Protein AF-A0A536ZM19-F1 (afdb_monomer_lite)

Structure (mmCIF, N/CA/C/O backbone):
data_AF-A0A536ZM19-F1
#
_entry.id   AF-A0A536ZM19-F1
#
loop_
_atom_site.group_PDB
_atom_site.id
_atom_site.type_symbol
_atom_site.label_atom_id
_atom_site.label_alt_id
_atom_site.label_comp_id
_atom_site.label_asym_id
_atom_site.label_entity_id
_atom_site.label_seq_id
_atom_site.pdbx_PDB_ins_code
_atom_site.Cartn_x
_atom_site.Cartn_y
_atom_site.Cartn_z
_atom_site.occupancy
_atom_site.B_iso_or_equiv
_atom_site.auth_seq_id
_atom_site.auth_comp_id
_atom_site.auth_asym_id
_atom_site.auth_atom_id
_atom_site.pdbx_PDB_model_num
ATOM 1 N N . MET A 1 1 ? -33.826 18.538 34.240 1.00 44.19 1 MET A N 1
ATOM 2 C CA . MET A 1 1 ? -32.532 17.890 34.524 1.00 44.19 1 MET A CA 1
ATOM 3 C C . MET A 1 1 ? -32.268 16.977 33.347 1.00 44.19 1 MET A C 1
ATOM 5 O O . MET A 1 1 ? -33.013 16.026 33.175 1.00 44.19 1 MET A O 1
ATOM 9 N N . PHE A 1 2 ? -31.360 17.361 32.453 1.00 45.72 2 PHE A N 1
ATOM 10 C CA . PHE A 1 2 ? -30.948 16.491 31.355 1.00 45.72 2 PHE A CA 1
ATOM 11 C C . PHE A 1 2 ? -29.843 15.595 31.906 1.00 45.72 2 PHE A C 1
ATOM 13 O O . PHE A 1 2 ? -28.793 16.099 32.301 1.00 45.72 2 PHE A O 1
ATOM 20 N N . GLU A 1 3 ? -30.115 14.297 32.007 1.00 48.00 3 GLU A N 1
ATOM 21 C CA . GLU A 1 3 ? -29.067 13.304 32.213 1.00 48.00 3 GLU A CA 1
ATOM 22 C C . GLU A 1 3 ? -28.211 13.280 30.953 1.00 48.00 3 GLU A C 1
ATOM 24 O O . GLU A 1 3 ? -28.661 12.886 29.876 1.00 48.00 3 GLU A O 1
ATOM 29 N N . ILE A 1 4 ? -26.972 13.747 31.087 1.00 55.56 4 ILE A N 1
ATOM 30 C CA . ILE A 1 4 ? -25.928 13.417 30.131 1.00 55.56 4 ILE A CA 1
ATOM 31 C C . ILE A 1 4 ? -25.656 11.935 30.361 1.00 55.56 4 ILE A C 1
ATOM 33 O O . ILE A 1 4 ? -24.962 11.556 31.302 1.00 55.56 4 ILE A O 1
ATOM 37 N N . VAL A 1 5 ? -26.277 11.093 29.538 1.00 52.38 5 VAL A N 1
ATOM 38 C CA . VAL A 1 5 ? -25.824 9.720 29.373 1.00 52.38 5 VAL A CA 1
ATOM 39 C C . VAL A 1 5 ? -24.435 9.847 28.772 1.00 52.38 5 VAL A C 1
ATOM 41 O O . VAL A 1 5 ? -24.292 10.286 27.631 1.00 52.38 5 VAL A O 1
ATOM 44 N N . ASP A 1 6 ? -23.419 9.529 29.567 1.00 50.94 6 ASP A N 1
ATOM 45 C CA . ASP A 1 6 ? -22.049 9.341 29.106 1.00 50.94 6 ASP A CA 1
ATOM 46 C C . ASP A 1 6 ? -22.039 8.086 28.220 1.00 50.94 6 ASP A C 1
ATOM 48 O O . ASP A 1 6 ? -21.628 6.995 28.615 1.00 50.94 6 ASP A O 1
ATOM 52 N N . SER A 1 7 ? -22.628 8.197 27.025 1.00 53.19 7 SER A N 1
ATOM 53 C CA . SER A 1 7 ? -22.364 7.244 25.967 1.00 53.19 7 SER A CA 1
ATOM 54 C C . SER A 1 7 ? -20.893 7.442 25.666 1.00 53.19 7 SER A C 1
ATOM 56 O O . SER A 1 7 ? -20.527 8.502 25.158 1.00 53.19 7 SER A O 1
ATOM 58 N N . GLN A 1 8 ? -20.055 6.466 26.008 1.00 54.97 8 GLN A N 1
ATOM 59 C CA . GLN A 1 8 ? -18.694 6.411 25.502 1.00 54.97 8 GLN A CA 1
ATOM 60 C C . GLN A 1 8 ? -18.773 6.594 23.985 1.00 54.97 8 GLN A C 1
ATOM 62 O O . GLN A 1 8 ? -19.142 5.673 23.258 1.00 54.97 8 GLN A O 1
ATOM 67 N N . VAL A 1 9 ? -18.501 7.807 23.506 1.00 53.38 9 VAL A N 1
ATOM 68 C CA . VAL A 1 9 ? -18.377 8.075 22.082 1.00 53.38 9 VAL A CA 1
ATOM 69 C C . VAL A 1 9 ? -17.049 7.445 21.710 1.00 53.38 9 VAL A C 1
ATOM 71 O O . VAL A 1 9 ? -15.997 8.074 21.796 1.00 53.38 9 VAL A O 1
ATOM 74 N N . THR A 1 10 ? -17.071 6.157 21.377 1.00 68.12 10 THR A N 1
ATOM 75 C CA . THR A 1 10 ? -15.953 5.533 20.682 1.00 68.12 10 THR A CA 1
ATOM 76 C C . THR A 1 10 ? -15.807 6.311 19.383 1.00 68.12 10 THR A C 1
ATOM 78 O O . THR A 1 10 ? -16.711 6.288 18.546 1.00 68.12 10 THR A O 1
ATOM 81 N N . GLY A 1 11 ? -14.731 7.092 19.269 1.00 79.81 11 GLY A N 1
ATOM 82 C CA . GLY A 1 11 ? -14.440 7.879 18.074 1.00 79.81 11 GLY A CA 1
ATOM 83 C C . GLY A 1 11 ? -14.405 7.009 16.810 1.00 79.81 11 GLY A C 1
ATOM 84 O O . GLY A 1 11 ? -14.411 5.778 16.900 1.00 79.81 11 GLY A O 1
ATOM 85 N N . PRO A 1 12 ? -14.373 7.627 15.618 1.00 91.38 12 PRO A N 1
ATOM 86 C CA . PRO A 1 12 ? -14.356 6.879 14.368 1.00 91.38 12 PRO A CA 1
ATOM 87 C C . PRO A 1 12 ? -13.190 5.882 14.348 1.00 91.38 12 PRO A C 1
ATOM 89 O O . PRO A 1 12 ? -12.050 6.230 14.644 1.00 91.38 12 PRO A O 1
ATOM 92 N N . VAL A 1 13 ? -13.486 4.636 13.981 1.00 96.19 13 VAL A N 1
ATOM 93 C CA . VAL A 1 13 ? -12.478 3.588 13.774 1.00 96.19 13 VAL A CA 1
ATOM 94 C C . VAL A 1 13 ? -11.725 3.891 12.483 1.00 96.19 13 VAL A C 1
ATOM 96 O O . VAL A 1 13 ? -12.296 3.798 11.394 1.00 96.19 13 VAL A O 1
ATOM 99 N N . ILE A 1 14 ? -10.451 4.254 12.609 1.00 97.25 14 ILE A N 1
ATOM 100 C CA . ILE A 1 14 ? -9.563 4.557 11.486 1.00 97.25 14 ILE A CA 1
ATOM 101 C C . ILE A 1 14 ? -8.540 3.431 11.359 1.00 97.25 14 ILE A C 1
ATOM 103 O O . ILE A 1 14 ? -7.873 3.085 12.335 1.00 97.25 14 ILE A O 1
ATOM 107 N N . LYS A 1 15 ? -8.381 2.886 10.153 1.00 98.25 15 LYS A N 1
ATOM 108 C CA . LYS A 1 15 ? -7.358 1.875 9.858 1.00 98.25 15 LYS A CA 1
ATOM 109 C C . LYS A 1 15 ? -6.348 2.410 8.849 1.00 98.25 15 LYS A C 1
ATOM 111 O O . LYS A 1 15 ? -6.724 3.034 7.861 1.00 98.25 15 LYS A O 1
ATOM 116 N N . VAL A 1 16 ? -5.065 2.164 9.084 1.00 98.44 16 VAL A N 1
ATOM 117 C CA . VAL A 1 16 ? -3.959 2.577 8.214 1.00 98.44 16 VAL A CA 1
ATOM 118 C C . VAL A 1 16 ? -3.283 1.331 7.659 1.00 98.44 16 VAL A C 1
ATOM 120 O O . VAL A 1 16 ? -2.720 0.535 8.406 1.00 98.44 16 VAL A O 1
ATOM 123 N N . ILE A 1 17 ? -3.328 1.174 6.341 1.00 98.62 17 ILE A N 1
ATOM 124 C CA . ILE A 1 17 ? -2.880 -0.014 5.622 1.00 98.62 17 ILE A CA 1
ATOM 125 C C . ILE A 1 17 ? -1.615 0.318 4.834 1.00 98.62 17 ILE A C 1
ATOM 127 O O . ILE A 1 17 ? -1.659 1.030 3.831 1.00 98.62 17 ILE A O 1
ATOM 131 N N . GLY A 1 18 ? -0.481 -0.218 5.275 1.00 98.56 18 GLY A N 1
ATOM 132 C CA . GLY A 1 18 ? 0.800 -0.120 4.584 1.00 98.56 18 GLY A CA 1
ATOM 133 C C . GLY A 1 18 ? 0.982 -1.254 3.589 1.00 98.56 18 GLY A C 1
ATOM 134 O O . GLY A 1 18 ? 1.147 -2.403 3.991 1.00 98.56 18 GLY A O 1
ATOM 135 N N . VAL A 1 19 ? 0.990 -0.941 2.294 1.00 98.62 19 VAL A N 1
ATOM 136 C CA . VAL A 1 19 ? 1.045 -1.938 1.217 1.00 98.62 19 VAL A CA 1
ATOM 137 C C . VAL A 1 19 ? 2.437 -2.002 0.586 1.00 98.62 19 VAL A C 1
ATOM 139 O O . VAL A 1 19 ? 2.992 -1.006 0.109 1.00 98.62 19 VAL A O 1
ATOM 142 N N . GLY A 1 20 ? 3.001 -3.208 0.542 1.00 97.69 20 GLY A N 1
ATOM 143 C CA . GLY A 1 20 ? 4.352 -3.469 0.054 1.00 97.69 20 GLY A CA 1
ATOM 144 C C . GLY A 1 20 ? 5.442 -2.909 0.973 1.00 97.69 20 GLY A C 1
ATOM 145 O O . GLY A 1 20 ? 5.188 -2.493 2.100 1.00 97.69 20 GLY A O 1
ATOM 146 N N . GLY A 1 21 ? 6.685 -2.887 0.483 1.00 96.06 21 GLY A N 1
ATOM 147 C CA . GLY A 1 21 ? 7.839 -2.468 1.290 1.00 96.06 21 GLY A CA 1
ATOM 148 C C . GLY A 1 21 ? 7.770 -1.010 1.756 1.00 96.06 21 GLY A C 1
ATOM 149 O O . GLY A 1 21 ? 7.890 -0.739 2.945 1.00 96.06 21 GLY A O 1
ATOM 150 N N . ALA A 1 22 ? 7.531 -0.067 0.839 1.00 96.00 22 ALA A N 1
ATOM 151 C CA . ALA A 1 22 ? 7.474 1.357 1.178 1.00 96.00 22 ALA A CA 1
ATOM 152 C C . ALA A 1 22 ? 6.289 1.697 2.099 1.00 96.00 22 ALA A C 1
ATOM 154 O O . ALA A 1 22 ? 6.472 2.405 3.085 1.00 96.00 22 ALA A O 1
ATOM 155 N N . GLY A 1 23 ? 5.101 1.140 1.828 1.00 97.50 23 GLY A N 1
ATOM 156 C CA . GLY A 1 23 ? 3.934 1.326 2.691 1.00 97.50 23 GLY A CA 1
ATOM 157 C C . GLY A 1 23 ? 4.140 0.719 4.081 1.00 97.50 23 GLY A C 1
ATOM 158 O O . GLY A 1 23 ? 3.845 1.357 5.087 1.00 97.50 23 GLY A O 1
ATOM 159 N N . GLY A 1 24 ? 4.727 -0.479 4.155 1.00 97.31 24 GLY A N 1
ATOM 160 C CA . GLY A 1 24 ? 5.097 -1.107 5.423 1.00 97.31 24 GLY A CA 1
ATOM 161 C C . GLY A 1 24 ? 6.117 -0.288 6.222 1.00 97.31 24 GLY A C 1
ATOM 162 O O . GLY A 1 24 ? 5.971 -0.147 7.436 1.00 97.31 24 GLY A O 1
ATOM 163 N N . ASN A 1 25 ? 7.110 0.306 5.556 1.00 97.00 25 ASN A N 1
ATOM 164 C CA . ASN A 1 25 ? 8.073 1.202 6.203 1.00 97.00 25 ASN A CA 1
ATOM 165 C C . ASN A 1 25 ? 7.399 2.468 6.749 1.00 97.00 25 ASN A C 1
ATOM 167 O O . ASN A 1 25 ? 7.696 2.871 7.871 1.00 97.00 25 ASN A O 1
ATOM 171 N N . ALA A 1 26 ? 6.468 3.064 5.998 1.00 96.88 26 ALA A N 1
ATOM 172 C CA . ALA A 1 26 ? 5.693 4.211 6.469 1.00 96.88 26 ALA A CA 1
ATOM 173 C C . ALA A 1 26 ? 4.867 3.856 7.717 1.00 96.88 26 ALA A C 1
ATOM 175 O O . ALA A 1 26 ? 4.859 4.609 8.688 1.00 96.88 26 ALA A O 1
ATOM 176 N N . VAL A 1 27 ? 4.235 2.677 7.733 1.00 97.94 27 VAL A N 1
ATOM 177 C CA . VAL A 1 27 ? 3.518 2.164 8.912 1.00 97.94 27 VAL A CA 1
ATOM 178 C C . VAL A 1 27 ? 4.444 1.981 10.111 1.00 97.94 27 VAL A C 1
ATOM 180 O O . VAL A 1 27 ? 4.128 2.470 11.192 1.00 97.94 27 VAL A O 1
ATOM 183 N N . ASN A 1 28 ? 5.607 1.350 9.930 1.00 97.81 28 ASN A N 1
ATOM 184 C CA . ASN A 1 28 ? 6.596 1.221 11.003 1.00 97.81 28 ASN A CA 1
ATOM 185 C C . ASN A 1 28 ? 6.984 2.584 11.576 1.00 97.81 28 ASN A C 1
ATOM 187 O O . ASN A 1 28 ? 7.023 2.744 12.794 1.00 97.81 28 ASN A O 1
ATOM 191 N N . HIS A 1 29 ? 7.224 3.561 10.703 1.00 96.94 29 HIS A N 1
ATOM 192 C CA . HIS A 1 29 ? 7.570 4.910 11.117 1.00 96.94 29 HIS A CA 1
ATOM 193 C C . HIS A 1 29 ? 6.444 5.563 11.930 1.00 96.94 29 HIS A C 1
ATOM 195 O O . HIS A 1 29 ? 6.704 6.092 13.003 1.00 96.94 29 HIS A O 1
ATOM 201 N N . MET A 1 30 ? 5.185 5.473 11.487 1.00 97.00 30 MET A N 1
ATOM 202 C CA . MET A 1 30 ? 4.040 6.015 12.238 1.00 97.00 30 MET A CA 1
ATOM 203 C C . MET A 1 30 ? 3.886 5.373 13.625 1.00 97.00 30 MET A C 1
ATOM 205 O O . MET A 1 30 ? 3.592 6.069 14.597 1.00 97.00 30 MET A O 1
ATOM 209 N N . ILE A 1 31 ? 4.139 4.066 13.735 1.00 96.31 31 ILE A N 1
ATOM 210 C CA . ILE A 1 31 ? 4.127 3.346 15.015 1.00 96.31 31 ILE A CA 1
ATOM 211 C C . ILE A 1 31 ? 5.258 3.836 15.925 1.00 96.31 31 ILE A C 1
ATOM 213 O O . ILE A 1 31 ? 5.036 4.101 17.103 1.00 96.31 31 ILE A O 1
ATOM 217 N N . GLU A 1 32 ? 6.468 3.990 15.388 1.00 96.31 32 GLU A N 1
ATOM 218 C CA . GLU A 1 32 ? 7.626 4.505 16.129 1.00 96.31 32 GLU A CA 1
ATOM 219 C C . GLU A 1 32 ? 7.437 5.958 16.581 1.00 96.31 32 GLU A C 1
ATOM 221 O O . GLU A 1 32 ? 7.889 6.327 17.661 1.00 96.31 32 GLU A O 1
ATOM 226 N N . GLN A 1 33 ? 6.730 6.767 15.789 1.00 96.12 33 GLN A N 1
ATOM 227 C CA . GLN A 1 33 ? 6.327 8.128 16.150 1.00 96.12 33 GLN A CA 1
ATOM 228 C C . GLN A 1 33 ? 5.111 8.166 17.092 1.00 96.12 33 GLN A C 1
ATOM 230 O O . GLN A 1 33 ? 4.635 9.241 17.444 1.00 96.12 33 GLN A O 1
ATOM 235 N N . THR A 1 34 ? 4.638 7.010 17.567 1.00 92.50 34 THR A N 1
ATOM 236 C CA . THR A 1 34 ? 3.570 6.889 18.571 1.00 92.50 34 THR A CA 1
ATOM 237 C C . THR A 1 34 ? 2.235 7.501 18.126 1.00 92.50 34 THR A C 1
ATOM 239 O O . THR A 1 34 ? 1.496 8.052 18.940 1.00 92.50 34 THR A O 1
ATOM 242 N N . VAL A 1 35 ? 1.899 7.410 16.834 1.00 91.38 35 VAL A N 1
ATOM 243 C CA . VAL A 1 35 ? 0.588 7.845 16.324 1.00 91.38 35 VAL A CA 1
ATOM 244 C C . VAL A 1 35 ? -0.521 7.012 16.984 1.00 91.38 35 VAL A C 1
ATOM 246 O O . VAL A 1 35 ? -0.487 5.782 16.957 1.00 91.38 35 VAL A O 1
ATOM 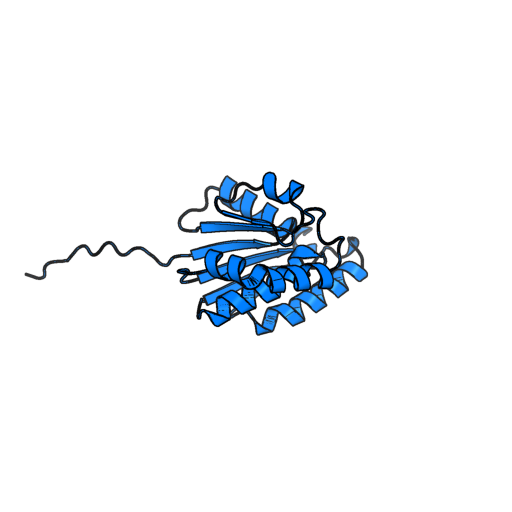249 N N . GLN A 1 36 ? -1.503 7.685 17.590 1.00 90.88 36 GLN A N 1
ATOM 250 C CA . GLN A 1 36 ? -2.601 7.066 18.343 1.00 90.88 36 GLN A CA 1
ATOM 251 C C . GLN A 1 36 ? -3.938 7.165 17.600 1.00 90.88 36 GLN A C 1
ATOM 253 O O . GLN A 1 36 ? -4.103 7.975 16.691 1.00 90.88 36 GLN A O 1
ATOM 258 N N . GLY A 1 37 ? -4.913 6.356 18.026 1.00 91.25 37 GLY A N 1
ATOM 259 C CA . GLY A 1 37 ? -6.286 6.409 17.507 1.00 91.25 37 GLY A CA 1
ATOM 260 C C . GLY A 1 37 ? -6.478 5.749 16.140 1.00 91.25 37 GLY A C 1
ATOM 261 O O . GLY A 1 37 ? -7.526 5.931 15.527 1.00 91.25 37 GLY A O 1
ATOM 262 N N . VAL A 1 38 ? -5.488 4.985 15.670 1.00 95.44 38 VAL A N 1
ATOM 263 C CA . VAL A 1 38 ? -5.554 4.242 14.409 1.00 95.44 38 VAL A CA 1
ATOM 264 C C . VAL A 1 38 ? -5.119 2.792 14.603 1.00 95.44 38 VAL A C 1
ATOM 266 O O . VAL A 1 38 ? -4.240 2.496 15.414 1.00 95.44 38 VAL A O 1
ATOM 269 N N . GLU A 1 39 ? -5.716 1.884 13.840 1.00 97.12 39 GLU A N 1
ATOM 270 C CA . GLU A 1 39 ? -5.271 0.495 13.732 1.00 97.12 39 GLU A CA 1
ATOM 271 C C . GLU A 1 39 ? -4.307 0.362 12.550 1.00 97.12 39 GLU A C 1
ATOM 273 O O . GLU A 1 39 ? -4.651 0.701 11.418 1.00 97.12 39 GLU A O 1
ATOM 278 N N . PHE A 1 40 ? -3.098 -0.137 12.797 1.00 98.19 40 PHE A N 1
ATOM 279 C CA . PHE A 1 40 ? -2.109 -0.349 11.743 1.00 98.19 40 PHE A CA 1
ATOM 280 C C . PHE A 1 40 ? -2.184 -1.766 11.180 1.00 98.19 40 PHE A C 1
ATOM 282 O O . PHE A 1 40 ? -2.116 -2.746 11.925 1.00 98.19 40 PHE A O 1
ATOM 289 N N . ILE A 1 41 ? -2.238 -1.852 9.852 1.00 98.50 41 ILE A N 1
ATOM 290 C CA . ILE A 1 41 ? -2.235 -3.091 9.080 1.00 98.50 41 ILE A CA 1
ATOM 291 C C . ILE A 1 41 ? -1.068 -3.032 8.094 1.00 98.50 41 ILE A C 1
ATOM 293 O O . ILE A 1 41 ? -0.926 -2.063 7.350 1.00 98.50 41 ILE A O 1
ATOM 297 N N . ALA A 1 42 ? -0.236 -4.068 8.050 1.00 98.50 42 ALA A N 1
ATOM 298 C CA . ALA A 1 42 ? 0.789 -4.213 7.021 1.00 98.50 42 ALA A CA 1
ATOM 299 C C . ALA A 1 42 ? 0.411 -5.320 6.043 1.00 98.50 42 ALA A C 1
ATOM 301 O O . ALA A 1 42 ? 0.034 -6.416 6.448 1.00 98.50 42 ALA A O 1
ATOM 302 N N . VAL A 1 43 ? 0.536 -5.050 4.748 1.00 98.44 43 VAL A N 1
ATOM 303 C CA . VAL A 1 43 ? 0.171 -5.984 3.682 1.00 98.44 43 VAL A CA 1
ATOM 304 C C . VAL A 1 43 ? 1.353 -6.157 2.749 1.00 98.44 43 VAL A C 1
ATOM 306 O O . VAL A 1 43 ? 1.847 -5.185 2.175 1.00 98.44 43 VAL A O 1
ATOM 309 N N . ASN A 1 44 ? 1.831 -7.386 2.566 1.00 97.88 44 ASN A N 1
ATOM 310 C CA . ASN A 1 44 ? 2.943 -7.637 1.655 1.00 97.88 44 ASN A CA 1
ATOM 311 C C . ASN A 1 44 ? 2.906 -9.049 1.059 1.00 97.88 44 ASN A C 1
ATOM 313 O O . ASN A 1 44 ? 2.445 -9.988 1.690 1.00 97.88 44 ASN A O 1
ATOM 317 N N . THR A 1 45 ? 3.433 -9.213 -0.150 1.00 97.12 45 THR A N 1
ATOM 318 C CA . THR A 1 45 ? 3.677 -10.530 -0.769 1.00 97.12 45 THR A CA 1
ATOM 319 C C . THR A 1 45 ? 4.979 -11.177 -0.290 1.00 97.12 45 THR A C 1
ATOM 321 O O . THR A 1 45 ? 5.197 -12.367 -0.491 1.00 97.12 45 THR A O 1
ATOM 324 N N . ASP A 1 46 ? 5.887 -10.375 0.271 1.00 96.38 46 ASP A N 1
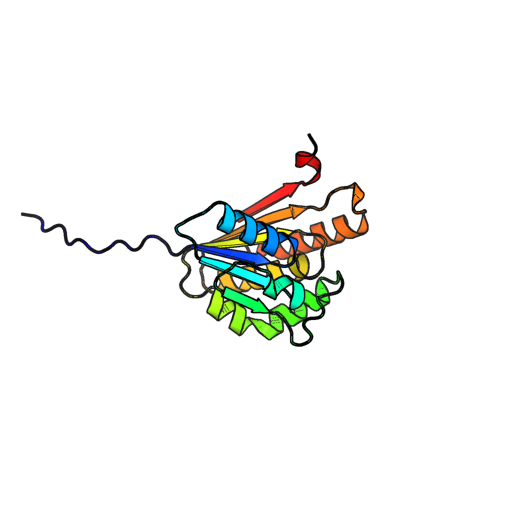ATOM 325 C CA . ASP A 1 46 ? 7.164 -10.837 0.817 1.00 96.38 46 ASP A CA 1
ATOM 326 C C . ASP A 1 46 ? 7.024 -11.086 2.325 1.00 96.38 46 ASP A C 1
ATOM 328 O O . ASP A 1 46 ? 6.836 -10.149 3.109 1.00 96.38 46 ASP A O 1
ATOM 332 N N . ALA A 1 47 ? 7.112 -12.356 2.721 1.00 94.56 47 ALA A N 1
ATOM 333 C CA . ALA A 1 47 ? 6.945 -12.789 4.106 1.00 94.56 47 ALA A CA 1
ATOM 334 C C . ALA A 1 47 ? 8.104 -12.328 5.005 1.00 94.56 47 ALA A C 1
ATOM 336 O O . ALA A 1 47 ? 7.910 -12.013 6.183 1.00 94.56 47 ALA A O 1
ATOM 337 N N . GLN A 1 48 ? 9.320 -12.251 4.456 1.00 94.06 48 GLN A N 1
ATOM 338 C CA . GLN A 1 48 ? 10.498 -11.825 5.207 1.00 94.06 48 GLN A CA 1
ATOM 339 C C . GLN A 1 48 ? 10.422 -10.337 5.530 1.00 94.06 48 GLN A C 1
ATOM 341 O O . GLN A 1 48 ? 10.715 -9.933 6.654 1.00 94.06 48 GLN A O 1
ATOM 346 N N . VAL A 1 49 ? 9.987 -9.521 4.571 1.00 93.69 49 VAL A N 1
ATOM 347 C CA . VAL A 1 49 ? 9.750 -8.092 4.803 1.00 93.69 49 VAL A CA 1
ATOM 348 C C . VAL A 1 49 ? 8.586 -7.894 5.773 1.00 93.69 49 VAL A C 1
ATOM 350 O O . VAL A 1 49 ? 8.694 -7.078 6.687 1.00 93.69 49 VAL A O 1
ATOM 353 N N . LEU A 1 50 ? 7.496 -8.650 5.612 1.00 95.62 50 LEU A N 1
ATOM 354 C CA . LEU A 1 50 ? 6.309 -8.518 6.457 1.00 95.62 50 LEU A CA 1
ATOM 355 C C . LEU A 1 50 ? 6.586 -8.857 7.927 1.00 95.62 50 LEU A C 1
ATOM 357 O O . LEU A 1 50 ? 6.198 -8.090 8.799 1.00 95.62 50 LEU A O 1
ATOM 361 N N . SER A 1 51 ? 7.320 -9.939 8.199 1.00 95.44 51 SER A N 1
ATOM 362 C CA . SER A 1 51 ? 7.649 -10.373 9.570 1.00 95.44 51 SER A CA 1
ATOM 363 C C . SER A 1 51 ? 8.469 -9.362 10.381 1.00 95.44 51 SER A C 1
ATOM 365 O O . SER A 1 51 ? 8.515 -9.443 11.605 1.00 95.44 51 SER A O 1
ATOM 367 N N . ARG A 1 52 ? 9.116 -8.396 9.715 1.00 95.56 52 ARG A N 1
ATOM 368 C CA . ARG A 1 52 ? 9.853 -7.294 10.360 1.00 95.56 52 ARG A CA 1
ATOM 369 C C . ARG A 1 52 ? 8.982 -6.062 10.614 1.00 95.56 52 ARG A C 1
ATOM 371 O O . ARG A 1 52 ? 9.468 -5.079 11.176 1.00 95.56 52 ARG A O 1
ATOM 378 N N . ASN A 1 53 ? 7.735 -6.064 10.152 1.00 97.44 53 ASN A N 1
ATOM 379 C CA . ASN A 1 53 ? 6.811 -4.965 10.372 1.00 97.44 53 ASN A CA 1
ATOM 380 C C . ASN A 1 53 ? 6.308 -4.955 11.827 1.00 97.44 53 ASN A C 1
ATOM 382 O O . ASN A 1 53 ? 6.239 -5.991 12.481 1.00 97.44 53 ASN A O 1
ATOM 386 N N . LYS A 1 54 ? 5.976 -3.771 12.339 1.00 96.31 54 LYS A N 1
ATOM 387 C CA . LYS A 1 54 ? 5.532 -3.531 13.719 1.00 96.31 54 LYS A CA 1
ATOM 388 C C . LYS A 1 54 ? 4.011 -3.430 13.851 1.00 96.31 54 LYS A C 1
ATOM 390 O O . LYS A 1 54 ? 3.518 -3.307 14.967 1.00 96.31 54 LYS A O 1
ATOM 395 N N . ALA A 1 55 ? 3.276 -3.451 12.739 1.00 96.62 55 ALA A N 1
ATOM 396 C CA . ALA A 1 55 ? 1.819 -3.433 12.733 1.00 96.62 55 ALA A CA 1
ATOM 397 C C . ALA A 1 55 ? 1.250 -4.619 13.518 1.00 96.62 55 ALA A C 1
ATOM 399 O O . ALA A 1 55 ? 1.739 -5.743 13.392 1.00 96.62 55 ALA A O 1
ATOM 400 N N . GLY A 1 56 ? 0.196 -4.358 14.298 1.00 91.19 56 GLY A N 1
ATOM 401 C CA . GLY A 1 56 ? -0.493 -5.385 15.084 1.00 91.19 56 GLY A CA 1
ATOM 402 C C . GLY A 1 56 ? -1.238 -6.403 14.220 1.00 91.19 56 GLY A C 1
ATOM 403 O O . GLY A 1 56 ? -1.426 -7.538 14.646 1.00 91.19 56 GLY A O 1
ATOM 404 N N . ASN A 1 57 ? -1.610 -6.018 12.997 1.00 95.75 57 ASN A N 1
ATOM 405 C CA . ASN A 1 57 ? -2.211 -6.899 12.006 1.00 95.75 57 ASN A CA 1
ATOM 406 C C . ASN A 1 57 ? -1.330 -6.956 10.746 1.00 95.75 57 ASN A C 1
ATOM 408 O O . ASN A 1 57 ? -0.891 -5.928 10.222 1.00 95.75 57 ASN A O 1
ATOM 412 N N . GLN A 1 58 ? -1.049 -8.165 10.264 1.00 97.69 58 GLN A N 1
ATOM 413 C CA . GLN A 1 58 ? -0.160 -8.418 9.135 1.00 97.69 58 GLN A CA 1
ATOM 414 C C . GLN A 1 58 ? -0.809 -9.404 8.168 1.00 97.69 58 GLN A C 1
ATOM 416 O O . GLN A 1 58 ? -1.177 -10.516 8.544 1.00 97.69 58 GLN A O 1
ATOM 421 N N . ILE A 1 59 ? -0.899 -9.021 6.897 1.00 97.44 59 ILE A N 1
ATOM 422 C CA . ILE A 1 59 ? -1.515 -9.823 5.843 1.00 97.44 59 ILE A CA 1
ATOM 423 C C . ILE A 1 59 ? -0.457 -10.157 4.802 1.00 97.44 59 ILE A C 1
ATOM 425 O O . ILE A 1 59 ? -0.047 -9.316 3.996 1.00 97.44 59 ILE A O 1
ATOM 429 N N . GLN A 1 60 ? -0.025 -11.414 4.801 1.00 97.56 60 GLN A N 1
ATOM 430 C CA . GLN A 1 60 ? 0.750 -11.938 3.687 1.00 97.56 60 GLN A CA 1
ATOM 431 C C . GLN A 1 60 ? -0.185 -12.222 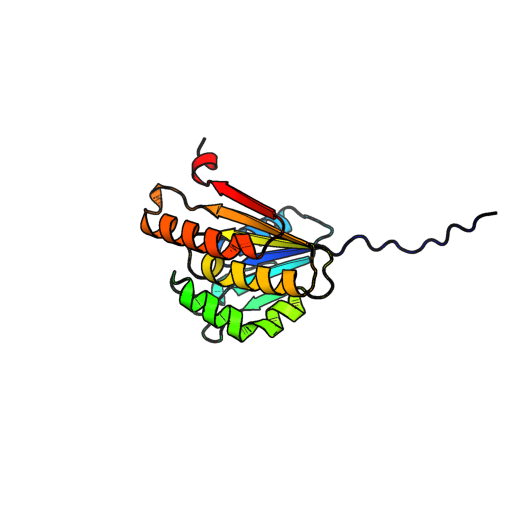2.513 1.00 97.56 60 GLN A C 1
ATOM 433 O O . GLN A 1 60 ? -1.096 -13.036 2.661 1.00 97.56 60 GLN A O 1
ATOM 438 N N . LEU A 1 61 ? 0.068 -11.591 1.368 1.00 96.50 61 LEU A N 1
ATOM 439 C CA . LEU A 1 61 ? -0.628 -11.884 0.118 1.00 96.50 61 LEU A CA 1
ATOM 440 C C . LEU A 1 61 ? 0.067 -13.021 -0.633 1.00 96.50 61 LEU A C 1
ATOM 442 O O . LEU A 1 61 ? 1.282 -12.988 -0.846 1.00 96.50 61 LEU A O 1
ATOM 446 N N . GLY A 1 62 ? -0.714 -13.995 -1.082 1.00 92.31 62 GLY A N 1
ATOM 447 C CA . GLY A 1 62 ? -0.227 -15.196 -1.739 1.00 92.31 62 GLY A CA 1
ATOM 448 C C . GLY A 1 62 ? 0.509 -16.154 -0.797 1.00 92.31 62 GLY A C 1
ATOM 449 O O . GLY A 1 62 ? 0.867 -15.848 0.342 1.00 92.31 62 GLY A O 1
ATOM 450 N N . THR A 1 63 ? 0.763 -17.359 -1.301 1.00 89.19 63 THR A N 1
ATOM 451 C CA . THR A 1 63 ? 1.286 -18.475 -0.498 1.00 89.19 63 THR A CA 1
ATOM 452 C C . THR A 1 63 ? 2.804 -18.636 -0.567 1.00 89.19 63 THR A C 1
ATOM 454 O O . THR A 1 63 ? 3.382 -19.258 0.318 1.00 89.19 63 THR A O 1
ATOM 457 N N . SER A 1 64 ? 3.470 -18.077 -1.586 1.00 90.19 64 SER A N 1
ATOM 458 C CA . SER A 1 64 ? 4.912 -18.278 -1.803 1.00 90.19 64 SER A CA 1
ATOM 459 C C . SER A 1 64 ? 5.792 -17.512 -0.814 1.00 90.19 64 SER A C 1
ATOM 461 O O . SER A 1 64 ? 6.875 -17.980 -0.476 1.00 90.19 64 SER A O 1
ATOM 463 N N . GLY A 1 65 ? 5.360 -16.323 -0.382 1.00 90.56 65 GLY A N 1
ATOM 464 C CA . GLY A 1 65 ? 6.130 -15.450 0.508 1.00 90.56 65 GLY A CA 1
ATOM 465 C C . GLY A 1 65 ? 7.405 -14.855 -0.108 1.00 90.56 65 GLY A C 1
ATOM 466 O O . GLY A 1 65 ? 8.175 -14.229 0.614 1.00 90.56 65 GLY A O 1
ATOM 467 N N . LEU A 1 66 ? 7.637 -15.033 -1.417 1.00 90.88 66 LEU A N 1
ATOM 468 C CA . LEU A 1 66 ? 8.859 -14.605 -2.124 1.00 90.88 66 LEU A CA 1
ATOM 469 C C . LEU A 1 66 ? 8.784 -13.176 -2.691 1.00 90.88 66 LEU A C 1
ATOM 471 O O . LEU A 1 66 ? 9.735 -12.701 -3.312 1.00 90.88 66 LEU A O 1
ATOM 475 N N . GLY A 1 67 ? 7.653 -12.493 -2.510 1.00 89.94 67 GLY A N 1
ATOM 476 C CA . GLY A 1 67 ? 7.407 -11.190 -3.115 1.00 89.94 67 GLY A CA 1
ATOM 477 C C . GLY A 1 67 ? 6.950 -11.260 -4.577 1.00 89.94 67 GLY A C 1
ATOM 478 O O . GLY A 1 67 ? 7.048 -12.284 -5.245 1.00 89.94 67 GLY A O 1
ATOM 479 N N . ALA A 1 68 ? 6.447 -10.134 -5.087 1.00 86.06 68 ALA A N 1
ATOM 480 C CA . ALA A 1 68 ? 5.919 -10.018 -6.450 1.00 86.06 68 ALA A CA 1
ATOM 481 C C . ALA A 1 68 ? 6.979 -9.660 -7.513 1.00 86.06 68 ALA A C 1
ATOM 483 O O . ALA A 1 68 ? 6.626 -9.270 -8.617 1.00 86.06 68 ALA A O 1
ATOM 484 N N . GLY A 1 69 ? 8.278 -9.662 -7.186 1.00 86.12 69 GLY A N 1
ATOM 485 C CA . GLY A 1 69 ? 9.352 -9.455 -8.176 1.00 86.12 69 GLY A CA 1
ATOM 486 C C . GLY A 1 69 ? 9.246 -8.183 -9.038 1.00 86.12 69 GLY A C 1
ATOM 487 O O . GLY A 1 69 ? 9.617 -8.207 -10.207 1.00 86.12 69 GLY A O 1
ATOM 488 N N . ALA A 1 70 ? 8.717 -7.084 -8.486 1.00 85.19 70 ALA A N 1
ATOM 489 C CA . ALA A 1 70 ? 8.415 -5.840 -9.213 1.00 85.19 70 ALA A CA 1
ATOM 490 C C . ALA A 1 70 ? 7.384 -5.973 -10.358 1.00 85.19 70 ALA A C 1
ATOM 492 O O . ALA A 1 70 ? 7.375 -5.156 -11.278 1.00 85.19 70 ALA A O 1
ATOM 493 N N . LYS A 1 71 ? 6.501 -6.974 -10.278 1.00 94.00 71 LYS A N 1
ATOM 494 C CA . LYS A 1 71 ? 5.400 -7.227 -11.210 1.00 94.00 71 LYS A CA 1
ATOM 495 C C . LYS A 1 71 ? 4.046 -6.903 -10.563 1.00 94.00 71 LYS A C 1
ATOM 497 O O . LYS A 1 71 ? 3.573 -7.665 -9.713 1.00 94.00 71 LYS A O 1
ATOM 502 N N . PRO A 1 72 ? 3.426 -5.760 -10.900 1.00 96.56 72 PRO A N 1
ATOM 503 C CA . PRO A 1 72 ? 2.133 -5.367 -10.342 1.00 96.56 72 PRO A CA 1
ATOM 504 C C . PRO A 1 72 ? 1.013 -6.366 -10.635 1.00 96.56 72 PRO A C 1
ATOM 506 O O . PRO A 1 72 ? 0.143 -6.576 -9.799 1.00 96.56 72 PRO A O 1
ATOM 509 N N . GLU A 1 73 ? 1.027 -6.999 -11.803 1.00 96.25 73 GLU A N 1
ATOM 510 C CA . GLU A 1 73 ? 0.009 -7.954 -12.232 1.00 96.25 73 GLU A CA 1
ATOM 511 C C . GLU A 1 73 ? -0.027 -9.210 -11.353 1.00 96.25 73 GLU A C 1
ATOM 513 O O . GLU A 1 73 ? -1.108 -9.650 -10.963 1.00 96.25 73 GLU A O 1
ATOM 518 N N . GLU A 1 74 ? 1.140 -9.734 -10.964 1.00 95.25 74 GLU A N 1
ATOM 519 C CA . GLU A 1 74 ? 1.237 -10.880 -10.055 1.00 95.25 74 GLU A CA 1
ATOM 520 C C . GLU A 1 74 ? 0.720 -10.500 -8.662 1.00 95.25 74 GLU A C 1
ATOM 522 O O . GLU A 1 74 ? -0.095 -11.221 -8.088 1.00 95.25 74 GLU A O 1
ATOM 527 N N . ALA A 1 75 ? 1.120 -9.327 -8.151 1.00 96.50 75 ALA A N 1
ATOM 528 C CA . ALA A 1 75 ? 0.631 -8.800 -6.875 1.00 96.50 75 ALA A CA 1
ATOM 529 C C . ALA A 1 75 ? -0.888 -8.570 -6.870 1.00 96.50 75 ALA A C 1
ATOM 531 O O . ALA A 1 75 ? -1.559 -8.854 -5.879 1.00 96.50 75 ALA A O 1
ATOM 532 N N . ARG A 1 76 ? -1.437 -8.065 -7.977 1.00 97.88 76 ARG A N 1
ATOM 533 C CA . ARG A 1 76 ? -2.875 -7.846 -8.132 1.00 97.88 76 ARG A CA 1
ATOM 534 C C . ARG A 1 76 ? -3.637 -9.166 -8.115 1.00 97.88 76 ARG A C 1
ATOM 536 O O . ARG A 1 76 ? -4.643 -9.267 -7.423 1.00 97.88 76 ARG A O 1
ATOM 543 N N . ALA A 1 77 ? -3.161 -10.173 -8.846 1.00 97.31 77 ALA A N 1
ATOM 544 C CA . ALA A 1 77 ? -3.810 -11.479 -8.906 1.00 97.31 77 ALA A CA 1
ATOM 545 C C . ALA A 1 77 ? -3.887 -12.143 -7.523 1.00 97.31 77 ALA A C 1
ATOM 547 O O . ALA A 1 77 ? -4.946 -12.640 -7.143 1.00 97.31 77 ALA A O 1
ATOM 548 N N . VAL A 1 78 ? -2.801 -12.096 -6.743 1.00 96.81 78 VAL A N 1
ATOM 549 C CA . VAL A 1 78 ? -2.819 -12.643 -5.377 1.00 96.81 78 VAL A CA 1
ATOM 550 C C . VAL A 1 78 ? -3.678 -11.809 -4.426 1.00 96.81 78 VAL A C 1
ATOM 552 O O . VAL A 1 78 ? -4.381 -12.387 -3.610 1.00 96.81 78 VAL A O 1
ATOM 555 N N . ALA A 1 79 ? -3.709 -10.478 -4.566 1.00 97.75 79 ALA A N 1
ATOM 556 C CA . ALA A 1 79 ? -4.606 -9.630 -3.777 1.00 97.75 79 ALA A CA 1
ATOM 557 C C . ALA A 1 79 ? -6.089 -9.934 -4.051 1.00 97.75 79 ALA A C 1
ATOM 559 O O . ALA A 1 79 ? -6.893 -9.932 -3.128 1.00 97.75 79 ALA A O 1
ATOM 560 N N . ILE A 1 80 ? -6.447 -10.225 -5.307 1.00 97.88 80 ILE A N 1
ATOM 561 C CA . ILE A 1 80 ? -7.805 -10.652 -5.682 1.00 97.88 80 ILE A CA 1
ATOM 562 C C . ILE A 1 80 ? -8.126 -12.026 -5.085 1.00 97.88 80 ILE A C 1
ATOM 564 O O . ILE A 1 80 ? -9.241 -12.243 -4.623 1.00 97.88 80 ILE A O 1
ATOM 568 N N . ALA A 1 81 ? -7.170 -12.956 -5.085 1.00 97.25 81 ALA A N 1
ATOM 569 C CA . ALA A 1 81 ? -7.373 -14.278 -4.496 1.00 97.25 81 ALA A CA 1
ATOM 570 C C . ALA A 1 81 ? -7.536 -14.220 -2.965 1.00 97.25 81 ALA A C 1
ATOM 572 O O . ALA A 1 81 ? -8.313 -14.985 -2.406 1.00 97.25 81 ALA A O 1
ATOM 573 N N . ASP A 1 82 ? -6.845 -13.291 -2.303 1.00 96.81 82 ASP A N 1
ATOM 574 C CA . ASP A 1 82 ? -6.919 -13.054 -0.856 1.00 96.81 82 ASP A CA 1
ATOM 575 C C . ASP A 1 82 ? -7.962 -11.984 -0.469 1.00 96.81 82 ASP A C 1
ATOM 577 O O . ASP A 1 82 ? -7.883 -11.399 0.616 1.00 96.81 82 ASP A O 1
ATOM 581 N N . ARG A 1 83 ? -8.945 -11.706 -1.336 1.00 97.50 83 ARG A N 1
ATOM 582 C CA . ARG A 1 83 ? -9.925 -10.628 -1.129 1.00 97.50 83 ARG A CA 1
ATOM 583 C C . ARG A 1 83 ? -10.663 -10.742 0.204 1.00 97.50 83 ARG A C 1
ATOM 585 O O . ARG A 1 83 ? -10.772 -9.739 0.900 1.00 97.50 83 ARG A O 1
ATOM 592 N N . ASP A 1 84 ? -11.079 -11.945 0.590 1.00 97.06 84 ASP A N 1
ATOM 593 C CA . ASP A 1 84 ? -11.815 -12.188 1.840 1.00 97.06 84 ASP A CA 1
ATOM 594 C C . ASP A 1 84 ? -10.991 -11.790 3.078 1.00 97.06 84 ASP A C 1
ATOM 596 O O . ASP A 1 84 ? -11.509 -11.204 4.025 1.00 97.06 84 ASP A O 1
ATOM 600 N N . ARG A 1 85 ? -9.672 -12.030 3.050 1.00 97.00 85 ARG A N 1
ATOM 601 C CA . ARG A 1 85 ? -8.756 -11.649 4.141 1.00 97.00 85 ARG A CA 1
ATOM 602 C C . ARG A 1 85 ? -8.561 -10.138 4.213 1.00 97.00 85 ARG A C 1
ATOM 604 O O . ARG A 1 85 ? -8.407 -9.583 5.299 1.00 97.00 85 ARG A O 1
ATOM 611 N N . ILE A 1 86 ? -8.543 -9.471 3.058 1.00 97.88 86 ILE A N 1
ATOM 612 C CA . ILE A 1 86 ? -8.502 -8.007 2.987 1.00 97.88 86 ILE A CA 1
ATOM 613 C C . ILE A 1 86 ? -9.807 -7.437 3.548 1.00 97.88 86 ILE A C 1
ATOM 615 O O . ILE A 1 86 ? -9.759 -6.506 4.347 1.00 97.88 86 ILE A O 1
ATOM 619 N N . GLU A 1 87 ? -10.947 -8.007 3.159 1.00 98.00 87 GLU A N 1
ATOM 620 C CA . GLU A 1 87 ? -12.277 -7.603 3.617 1.00 98.00 87 GLU A CA 1
ATOM 621 C C . GLU A 1 87 ? -12.394 -7.694 5.140 1.00 98.00 87 GLU A C 1
ATOM 623 O O . GLU A 1 87 ? -12.717 -6.700 5.790 1.00 98.00 87 GLU A O 1
ATOM 628 N N . GLU A 1 88 ? -12.031 -8.841 5.718 1.00 97.50 88 GLU A N 1
ATOM 629 C CA . GLU A 1 88 ? -12.018 -9.056 7.168 1.00 97.50 88 GLU A CA 1
ATOM 630 C C . GLU A 1 88 ? -11.142 -8.023 7.891 1.00 97.50 88 GLU A C 1
ATOM 632 O O . GLU A 1 88 ? -11.536 -7.457 8.912 1.00 97.50 88 GLU A O 1
ATOM 637 N N . ALA A 1 89 ? -9.968 -7.717 7.337 1.00 96.69 89 ALA A N 1
ATOM 638 C CA . ALA A 1 89 ? -9.045 -6.776 7.951 1.00 96.69 89 ALA A CA 1
ATOM 639 C C . ALA A 1 89 ? -9.549 -5.325 7.926 1.00 96.69 89 ALA A C 1
ATOM 641 O O . ALA A 1 89 ? -9.278 -4.569 8.862 1.00 96.69 89 ALA A O 1
ATOM 642 N N . VAL A 1 90 ? -10.283 -4.913 6.889 1.00 96.88 90 VAL A N 1
ATOM 643 C CA . VAL A 1 90 ? -10.815 -3.541 6.788 1.00 96.88 90 VAL A CA 1
ATOM 644 C C . VAL A 1 90 ? -12.211 -3.384 7.387 1.00 96.88 90 VAL A C 1
ATOM 646 O O . VAL A 1 90 ? -12.627 -2.260 7.667 1.00 96.88 90 VAL A O 1
ATOM 649 N N . ALA A 1 91 ? -12.915 -4.487 7.641 1.00 95.81 91 ALA A N 1
ATOM 650 C CA . ALA A 1 91 ? -14.251 -4.482 8.215 1.00 95.81 91 ALA A CA 1
ATOM 651 C C . ALA A 1 91 ? -14.323 -3.697 9.539 1.00 95.81 91 ALA A C 1
ATOM 653 O O . ALA A 1 91 ? -13.390 -3.678 10.354 1.00 95.81 91 ALA A O 1
ATOM 654 N N . GLY A 1 92 ? -15.455 -3.015 9.736 1.00 94.25 92 GLY A N 1
ATOM 655 C CA . GLY A 1 92 ? -15.725 -2.180 10.911 1.00 94.25 92 GLY A CA 1
ATOM 656 C C . GLY A 1 92 ? -15.005 -0.825 10.926 1.00 94.25 92 GLY A C 1
ATOM 657 O O . GLY A 1 92 ? -15.224 -0.037 11.846 1.00 94.25 92 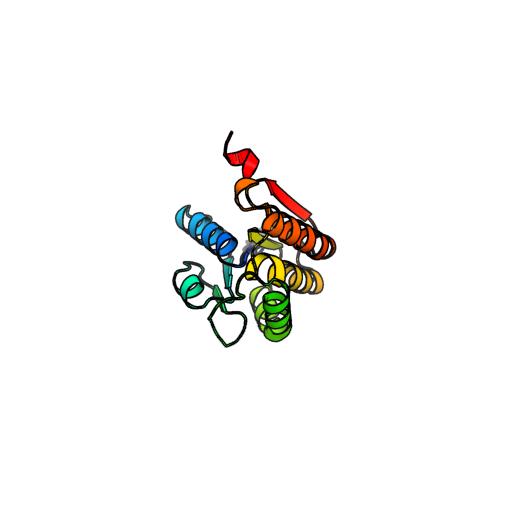GLY A O 1
ATOM 658 N N . ALA A 1 93 ? -14.163 -0.524 9.930 1.00 97.50 93 ALA A N 1
ATOM 659 C CA . ALA A 1 93 ? -13.569 0.798 9.795 1.00 97.50 93 ALA A CA 1
ATOM 660 C C . ALA A 1 93 ? -14.607 1.822 9.322 1.00 97.50 93 ALA A C 1
ATOM 662 O O . ALA A 1 93 ? -15.414 1.555 8.438 1.00 97.50 93 ALA A O 1
ATOM 663 N N . HIS A 1 94 ? -14.536 3.029 9.875 1.00 97.69 94 HIS A N 1
ATOM 664 C CA . HIS A 1 94 ? -15.236 4.192 9.331 1.00 97.69 94 HIS A CA 1
ATOM 665 C C . HIS A 1 94 ? -14.403 4.846 8.226 1.00 97.69 94 HIS A C 1
ATOM 667 O O . HIS A 1 94 ? -14.946 5.416 7.281 1.00 97.69 94 HIS A O 1
ATOM 673 N N . MET A 1 95 ? -13.075 4.753 8.348 1.00 98.25 95 MET A N 1
ATOM 674 C CA . MET A 1 95 ? -12.127 5.312 7.399 1.00 98.25 95 MET A CA 1
ATOM 675 C C . MET A 1 95 ? -10.899 4.415 7.259 1.00 98.25 95 MET A C 1
ATOM 677 O O . MET A 1 95 ? -10.374 3.898 8.248 1.00 98.25 95 MET A O 1
ATOM 681 N N . VAL A 1 96 ? -10.415 4.277 6.029 1.00 98.50 96 VAL A N 1
ATOM 682 C CA . VAL A 1 96 ? -9.191 3.553 5.697 1.00 98.50 96 VAL A CA 1
ATOM 683 C C . VAL A 1 96 ? -8.222 4.490 4.984 1.00 98.50 96 VAL A C 1
ATOM 685 O O . VAL A 1 96 ? -8.565 5.117 3.982 1.00 98.50 96 VAL A O 1
ATOM 688 N N . PHE A 1 97 ? -6.990 4.541 5.487 1.00 98.50 97 PHE A N 1
ATOM 689 C CA . PHE A 1 97 ? -5.852 5.157 4.816 1.00 98.50 97 PHE A CA 1
ATOM 690 C C . PHE A 1 97 ? -4.977 4.083 4.185 1.00 98.50 97 PHE A C 1
ATOM 692 O O . PHE A 1 97 ? -4.412 3.251 4.886 1.00 98.50 97 PHE A O 1
ATOM 699 N N . ILE A 1 98 ? -4.815 4.122 2.869 1.00 98.75 98 ILE A N 1
ATOM 700 C CA . ILE A 1 98 ? -3.924 3.222 2.140 1.00 98.75 98 ILE A CA 1
ATOM 701 C C . ILE A 1 98 ? -2.629 3.968 1.865 1.00 98.75 98 ILE A C 1
ATOM 703 O O . ILE A 1 98 ? -2.641 4.989 1.183 1.00 98.75 98 ILE A O 1
ATOM 707 N N . THR A 1 99 ? -1.506 3.457 2.360 1.00 98.44 99 THR A N 1
ATOM 708 C CA . THR A 1 99 ? -0.184 4.000 2.050 1.00 98.44 99 THR A CA 1
ATOM 709 C C . THR A 1 99 ? 0.666 2.998 1.288 1.00 98.44 99 THR A C 1
ATOM 711 O O . THR A 1 99 ? 0.785 1.832 1.666 1.00 98.44 99 THR A O 1
ATOM 714 N N . ALA A 1 100 ? 1.240 3.440 0.171 1.00 98.31 100 ALA A N 1
ATOM 715 C CA . ALA A 1 100 ? 2.045 2.601 -0.705 1.00 98.31 100 ALA A CA 1
ATOM 716 C C . ALA A 1 100 ? 3.068 3.432 -1.486 1.00 98.31 100 ALA A C 1
ATOM 718 O O . ALA A 1 100 ? 2.814 4.577 -1.857 1.00 98.31 100 ALA A O 1
ATOM 719 N N . GLY A 1 101 ? 4.210 2.819 -1.795 1.00 97.56 101 GLY A N 1
ATOM 720 C CA . GLY A 1 101 ? 5.137 3.348 -2.795 1.00 97.56 101 GLY A CA 1
ATOM 721 C C . GLY A 1 101 ? 4.809 2.786 -4.171 1.00 97.56 101 GLY A C 1
ATOM 722 O O . GLY A 1 101 ? 4.806 1.563 -4.359 1.00 97.56 101 GLY A O 1
ATOM 723 N N . MET A 1 102 ? 4.535 3.667 -5.127 1.00 97.56 102 MET A N 1
ATOM 724 C CA . MET A 1 102 ? 4.184 3.293 -6.493 1.00 97.56 102 MET A CA 1
ATOM 725 C C . MET A 1 102 ? 5.437 2.993 -7.324 1.00 97.56 102 MET A C 1
ATOM 727 O O . MET A 1 102 ? 6.545 3.422 -7.011 1.00 97.56 102 MET A O 1
ATOM 731 N N . GLY A 1 103 ? 5.272 2.198 -8.382 1.00 95.69 103 GLY A N 1
ATOM 732 C CA . GLY A 1 103 ? 6.365 1.766 -9.253 1.00 95.69 103 GLY A CA 1
ATOM 733 C C . GLY A 1 103 ? 6.995 0.425 -8.860 1.00 95.69 103 GLY A C 1
ATOM 734 O O . GLY A 1 103 ? 7.797 -0.119 -9.612 1.00 95.69 103 GLY A O 1
ATOM 735 N N . GLY A 1 104 ? 6.644 -0.124 -7.694 1.00 95.25 104 GLY A N 1
ATOM 736 C CA . GLY A 1 104 ? 7.003 -1.488 -7.296 1.00 95.25 104 GLY A CA 1
ATOM 737 C C . GLY A 1 104 ? 6.008 -2.538 -7.803 1.00 95.25 104 GLY A C 1
ATOM 738 O O . GLY A 1 104 ? 5.108 -2.244 -8.577 1.00 95.25 104 GLY A O 1
ATOM 739 N N . GLY A 1 105 ? 6.145 -3.779 -7.327 1.00 96.19 105 GLY A N 1
ATOM 740 C CA . GLY A 1 105 ? 5.178 -4.846 -7.619 1.00 96.19 105 GLY A CA 1
ATOM 741 C C . GLY A 1 105 ? 3.985 -4.787 -6.668 1.00 96.19 105 GLY A C 1
ATOM 742 O O . GLY A 1 105 ? 2.885 -4.405 -7.047 1.00 96.19 105 GLY A O 1
ATOM 743 N N . THR A 1 106 ? 4.230 -5.105 -5.396 1.00 97.19 106 THR A N 1
ATOM 744 C CA . THR A 1 106 ? 3.189 -5.268 -4.372 1.00 97.19 106 THR A CA 1
ATOM 745 C C . THR A 1 106 ? 2.343 -4.022 -4.151 1.00 97.19 106 THR A C 1
ATOM 747 O O . THR A 1 106 ? 1.129 -4.094 -4.276 1.00 97.19 106 THR A O 1
ATOM 750 N N . GLY A 1 107 ? 2.970 -2.878 -3.852 1.00 97.38 107 GLY A N 1
ATOM 751 C CA . GLY A 1 107 ? 2.246 -1.630 -3.587 1.00 97.38 107 GLY A CA 1
ATOM 752 C C . GLY A 1 107 ? 1.360 -1.226 -4.764 1.00 97.38 107 GLY A C 1
ATOM 753 O O . GLY A 1 107 ? 0.172 -0.990 -4.598 1.00 97.38 107 GLY A O 1
ATOM 754 N N . THR A 1 108 ? 1.923 -1.239 -5.971 1.00 98.31 108 THR A N 1
ATOM 755 C CA . THR A 1 108 ? 1.225 -0.838 -7.199 1.00 98.31 108 THR A CA 1
ATOM 756 C C . THR A 1 108 ? 0.109 -1.804 -7.593 1.00 98.31 108 THR A C 1
ATOM 758 O O . THR A 1 108 ? -0.942 -1.358 -8.039 1.00 98.31 108 THR A O 1
ATOM 761 N N . GLY A 1 109 ? 0.313 -3.113 -7.429 1.00 97.81 109 GLY A N 1
ATOM 762 C CA . GLY A 1 109 ? -0.674 -4.120 -7.814 1.00 97.81 109 GLY A CA 1
ATOM 763 C C . GLY A 1 109 ? -1.789 -4.337 -6.793 1.00 97.81 109 GLY A C 1
ATOM 764 O O . GLY A 1 109 ? -2.942 -4.517 -7.176 1.00 97.81 109 GLY A O 1
ATOM 765 N N . ALA A 1 110 ? -1.459 -4.318 -5.499 1.00 98.31 110 ALA A N 1
ATOM 766 C CA . ALA A 1 110 ? -2.399 -4.666 -4.435 1.00 98.31 110 ALA A CA 1
ATOM 767 C C . ALA A 1 110 ? -3.176 -3.461 -3.883 1.00 98.31 110 ALA A C 1
ATOM 769 O O . ALA A 1 110 ? -4.323 -3.634 -3.476 1.00 98.31 110 ALA A O 1
ATOM 770 N N . ALA A 1 111 ? -2.608 -2.246 -3.888 1.00 98.56 111 ALA A N 1
ATOM 771 C CA . ALA A 1 111 ? -3.301 -1.070 -3.350 1.00 98.56 111 ALA A CA 1
ATOM 772 C C . ALA A 1 111 ? -4.661 -0.789 -4.027 1.00 98.56 111 ALA A C 1
ATOM 774 O O . ALA A 1 111 ? -5.617 -0.547 -3.291 1.00 98.56 111 ALA A O 1
ATOM 775 N N . PRO A 1 112 ? -4.811 -0.885 -5.370 1.00 98.62 112 PRO A N 1
ATOM 776 C CA . PRO A 1 112 ? -6.115 -0.719 -6.018 1.00 98.62 112 PRO A CA 1
ATOM 777 C C . PRO A 1 112 ? -7.161 -1.736 -5.550 1.00 98.62 112 PRO A C 1
ATOM 779 O O . PRO A 1 112 ? -8.314 -1.373 -5.355 1.00 98.62 112 PRO A O 1
ATOM 782 N N . VAL A 1 113 ? -6.757 -2.991 -5.321 1.00 98.62 113 VAL A N 1
ATOM 783 C CA . VAL A 1 113 ? -7.661 -4.063 -4.870 1.00 98.62 113 VAL A CA 1
ATOM 784 C C . VAL A 1 113 ? -8.124 -3.813 -3.436 1.00 98.62 113 VAL A C 1
ATOM 786 O O . VAL A 1 113 ? -9.302 -3.953 -3.129 1.00 98.62 113 VAL A O 1
ATOM 789 N N . ILE A 1 114 ? -7.210 -3.391 -2.559 1.00 98.56 114 ILE A N 1
ATOM 790 C CA . ILE A 1 114 ? -7.541 -3.043 -1.171 1.00 98.56 114 ILE A CA 1
ATOM 791 C C . ILE A 1 114 ? -8.507 -1.853 -1.131 1.00 98.56 114 ILE A C 1
ATOM 793 O O . ILE A 1 114 ? -9.485 -1.882 -0.385 1.00 98.56 114 ILE A O 1
ATOM 797 N N . ALA A 1 115 ? -8.263 -0.835 -1.961 1.00 98.69 115 ALA A N 1
ATOM 798 C CA . ALA A 1 115 ? -9.142 0.323 -2.093 1.00 98.69 115 ALA A CA 1
ATOM 799 C C . ALA A 1 115 ? -10.538 -0.073 -2.588 1.00 98.69 115 ALA A C 1
ATOM 801 O O . ALA A 1 115 ? -11.543 0.340 -2.015 1.00 98.69 115 ALA A O 1
ATOM 802 N N . GLU A 1 116 ? -10.603 -0.930 -3.608 1.00 98.62 116 GLU A N 1
ATOM 803 C CA . GLU A 1 116 ? -11.859 -1.441 -4.155 1.00 98.62 116 GLU A CA 1
ATOM 804 C C . GLU A 1 116 ? -12.681 -2.183 -3.093 1.00 98.62 116 GLU A C 1
ATOM 806 O O . GLU A 1 116 ? -13.882 -1.941 -2.966 1.00 98.62 116 GLU A O 1
ATOM 811 N N . VAL A 1 117 ? -12.037 -3.047 -2.301 1.00 98.50 117 VAL A N 1
ATOM 812 C CA . VAL A 1 117 ? -12.681 -3.778 -1.201 1.00 98.50 117 VAL A CA 1
ATOM 813 C C . VAL A 1 117 ? -13.227 -2.812 -0.154 1.00 98.50 117 VAL A C 1
ATOM 815 O O . VAL A 1 117 ? -14.420 -2.861 0.143 1.00 98.50 117 VAL A O 1
ATOM 818 N N . ALA A 1 118 ? -12.399 -1.893 0.351 1.00 98.44 118 ALA A N 1
ATOM 819 C CA . ALA A 1 118 ? -12.821 -0.923 1.361 1.00 98.44 118 ALA A CA 1
ATOM 820 C C . ALA A 1 118 ? -14.006 -0.070 0.876 1.00 98.44 118 ALA A C 1
ATOM 822 O O . ALA A 1 118 ? -15.009 0.071 1.579 1.00 98.44 118 ALA A O 1
ATOM 823 N N . ARG A 1 119 ? -13.946 0.413 -0.370 1.00 97.69 119 ARG A N 1
ATOM 824 C CA . ARG A 1 119 ? -15.022 1.201 -0.976 1.00 97.69 119 ARG A CA 1
ATOM 825 C C . ARG A 1 119 ? -16.304 0.390 -1.163 1.00 97.69 119 ARG A C 1
ATOM 827 O O . ARG A 1 119 ? -17.392 0.920 -0.952 1.00 97.69 119 ARG A O 1
ATOM 834 N N . SER A 1 120 ? -16.198 -0.893 -1.518 1.00 97.31 120 SER A N 1
ATOM 835 C CA . SER A 1 120 ? -17.366 -1.776 -1.661 1.00 97.31 120 SER A CA 1
ATOM 836 C C . SER A 1 120 ? -18.110 -2.015 -0.342 1.00 97.31 120 SER A C 1
ATOM 838 O O . SER A 1 120 ? -19.312 -2.267 -0.361 1.00 97.31 120 SER A O 1
ATOM 840 N N . LEU A 1 121 ? -17.422 -1.850 0.791 1.00 97.56 121 LEU A N 1
ATOM 841 C CA . LEU A 1 121 ? -17.997 -1.894 2.136 1.00 97.56 121 LEU A CA 1
ATOM 842 C C . LEU A 1 121 ? -18.530 -0.533 2.622 1.00 97.56 121 LEU A C 1
ATOM 844 O O . LEU A 1 121 ? -18.988 -0.424 3.758 1.00 97.56 121 LEU A O 1
ATOM 848 N N . GLY A 1 122 ? -18.471 0.513 1.790 1.00 97.50 122 GLY A N 1
ATOM 849 C CA . GLY A 1 122 ? -18.925 1.860 2.147 1.00 97.50 122 GLY A CA 1
ATOM 850 C C . GLY A 1 122 ? -17.984 2.616 3.091 1.00 97.50 122 GLY A C 1
ATOM 851 O O . GLY A 1 122 ? -18.415 3.560 3.751 1.00 97.50 122 GLY A O 1
ATOM 852 N N . ILE A 1 123 ? -16.716 2.207 3.174 1.00 98.50 123 ILE A N 1
ATOM 853 C CA . ILE A 1 123 ? -15.707 2.826 4.039 1.00 98.50 123 ILE A CA 1
ATOM 854 C C . ILE A 1 123 ? -15.102 4.040 3.326 1.00 98.50 123 ILE A C 1
ATOM 856 O O . ILE A 1 123 ? -14.707 3.935 2.162 1.00 98.50 123 ILE A O 1
ATOM 860 N N . LEU A 1 124 ? -14.964 5.172 4.030 1.00 98.50 124 LEU A N 1
ATOM 861 C CA . LEU A 1 124 ? -14.261 6.345 3.499 1.00 98.50 124 LEU A CA 1
ATOM 862 C C . LEU A 1 124 ? -12.800 5.975 3.215 1.00 98.50 124 LEU A C 1
ATOM 864 O O . LEU A 1 124 ? -12.027 5.708 4.137 1.00 98.50 124 LEU A O 1
ATOM 868 N N . THR A 1 125 ? -12.420 5.952 1.943 1.00 98.69 125 THR A N 1
ATOM 869 C CA . THR A 1 125 ? -11.148 5.385 1.493 1.00 98.69 125 THR A CA 1
ATOM 870 C C . THR A 1 125 ? -10.243 6.480 0.945 1.00 98.69 125 THR A C 1
ATOM 872 O O . THR A 1 125 ? -10.517 7.079 -0.095 1.00 98.69 125 THR A O 1
ATOM 875 N N . VAL A 1 126 ? -9.125 6.723 1.627 1.00 98.69 126 VAL A N 1
ATOM 876 C CA . VAL A 1 126 ? -8.115 7.711 1.227 1.00 98.69 126 VAL A CA 1
ATOM 877 C C . VAL A 1 126 ? -6.802 7.005 0.932 1.00 98.69 126 VAL A C 1
ATOM 879 O O . VAL A 1 126 ? -6.307 6.238 1.752 1.00 98.69 126 VAL A O 1
ATOM 882 N N . ALA A 1 127 ? -6.197 7.287 -0.217 1.00 98.69 127 ALA A N 1
ATOM 883 C CA . ALA A 1 127 ? -4.868 6.787 -0.544 1.00 98.69 127 ALA A CA 1
ATOM 884 C C . ALA A 1 127 ? -3.818 7.896 -0.449 1.00 98.69 127 ALA A C 1
ATOM 886 O O . ALA A 1 127 ? -3.990 8.972 -1.014 1.00 98.69 127 ALA A O 1
ATOM 887 N N . VAL A 1 128 ? -2.710 7.607 0.231 1.00 98.31 128 VAL A N 1
ATOM 888 C CA . VAL A 1 128 ? -1.525 8.464 0.340 1.00 98.31 128 VAL A CA 1
ATOM 889 C C . VAL A 1 128 ? -0.334 7.699 -0.213 1.00 98.31 128 VAL A C 1
ATOM 891 O O . VAL A 1 128 ? 0.234 6.829 0.450 1.00 98.31 128 VAL A O 1
ATOM 894 N N . VAL A 1 129 ? 0.031 8.001 -1.452 1.00 98.25 129 VAL A N 1
ATOM 895 C CA . VAL A 1 129 ? 1.006 7.211 -2.205 1.00 98.25 129 VAL A CA 1
ATOM 896 C C . VAL A 1 129 ? 2.160 8.057 -2.708 1.00 98.25 129 VAL A C 1
ATOM 898 O O . VAL A 1 129 ? 2.001 9.246 -2.984 1.00 98.25 129 VAL A O 1
ATOM 901 N N . THR A 1 130 ? 3.326 7.435 -2.857 1.00 97.38 130 THR A N 1
ATOM 902 C CA . THR A 1 130 ? 4.515 8.105 -3.390 1.00 97.38 130 THR A CA 1
ATOM 903 C C . THR A 1 130 ? 4.801 7.677 -4.826 1.00 97.38 130 THR A C 1
ATOM 905 O O . THR A 1 130 ? 4.662 6.501 -5.170 1.00 97.38 130 THR A O 1
ATOM 908 N N . LYS A 1 131 ? 5.210 8.621 -5.679 1.00 96.75 131 LYS A N 1
ATOM 909 C CA . LYS A 1 131 ? 5.838 8.326 -6.974 1.00 96.75 131 LYS A CA 1
ATOM 910 C C . LYS A 1 131 ? 7.342 8.118 -6.777 1.00 96.75 131 LYS A C 1
ATOM 912 O O . LYS A 1 131 ? 7.918 8.808 -5.938 1.00 96.75 131 LYS A O 1
ATOM 917 N N . PRO A 1 132 ? 7.970 7.196 -7.528 1.00 95.56 132 PRO A N 1
ATOM 918 C CA . PRO A 1 132 ? 9.400 6.923 -7.409 1.00 95.56 132 PRO A CA 1
ATOM 919 C C . PRO A 1 132 ? 10.228 8.159 -7.773 1.00 95.56 132 PRO A C 1
ATOM 921 O O . PRO A 1 132 ? 9.742 9.037 -8.487 1.00 95.56 132 PRO A O 1
ATOM 924 N N . PHE A 1 133 ? 11.481 8.205 -7.320 1.00 94.50 133 PHE A N 1
ATOM 925 C CA . PHE A 1 133 ? 12.406 9.247 -7.764 1.00 94.50 133 PHE A CA 1
ATOM 926 C C . PHE A 1 133 ? 12.712 9.095 -9.258 1.00 94.50 133 PHE A C 1
ATOM 928 O O . PHE A 1 133 ? 12.746 7.979 -9.792 1.00 94.50 133 PHE A O 1
ATOM 935 N N . THR A 1 134 ? 13.019 10.199 -9.938 1.00 91.75 134 THR A N 1
ATOM 936 C CA . THR A 1 134 ? 13.381 10.183 -11.363 1.00 91.75 134 THR A CA 1
ATOM 937 C C . THR A 1 134 ? 14.612 9.299 -11.630 1.00 91.75 134 THR A C 1
ATOM 939 O O . THR A 1 134 ? 14.665 8.603 -12.651 1.00 91.75 134 THR A O 1
ATOM 942 N N . PHE A 1 135 ? 15.570 9.229 -10.693 1.00 92.31 135 PHE A N 1
ATOM 943 C CA . PHE A 1 135 ? 16.762 8.377 -10.815 1.00 92.31 135 PHE A CA 1
ATOM 944 C C . PHE A 1 135 ? 16.470 6.868 -10.720 1.00 92.31 135 PHE A C 1
ATOM 946 O O . PHE A 1 135 ? 17.301 6.063 -11.139 1.00 92.31 135 PHE A O 1
ATOM 953 N N . GLU A 1 136 ? 15.302 6.451 -10.214 1.00 90.44 136 GLU A N 1
ATOM 954 C CA . GLU A 1 136 ? 14.916 5.031 -10.152 1.00 90.44 136 GLU A CA 1
ATOM 955 C C . GLU A 1 136 ? 14.512 4.461 -11.525 1.00 90.44 136 GLU A C 1
ATOM 957 O O . GLU A 1 136 ? 14.284 3.256 -11.672 1.00 90.44 136 GLU A O 1
ATOM 962 N N . GLY A 1 137 ? 14.453 5.320 -12.545 1.00 92.75 137 GLY A N 1
ATOM 963 C CA . GLY A 1 137 ? 14.308 4.944 -13.941 1.00 92.75 137 GLY A CA 1
ATOM 964 C C . GLY A 1 137 ? 12.879 5.035 -14.477 1.00 92.75 137 GLY A C 1
ATOM 965 O O . GLY A 1 137 ? 11.880 4.808 -13.790 1.00 92.75 137 GLY A O 1
ATOM 966 N N . SER A 1 138 ? 12.785 5.302 -15.782 1.00 94.00 138 SER A N 1
ATOM 967 C CA . SER A 1 138 ? 11.520 5.547 -16.491 1.00 94.00 138 SER A CA 1
ATOM 968 C C . SER A 1 138 ? 10.539 4.372 -16.436 1.00 94.00 138 SER A C 1
ATOM 970 O O . SER A 1 138 ? 9.326 4.577 -16.399 1.00 94.00 138 SE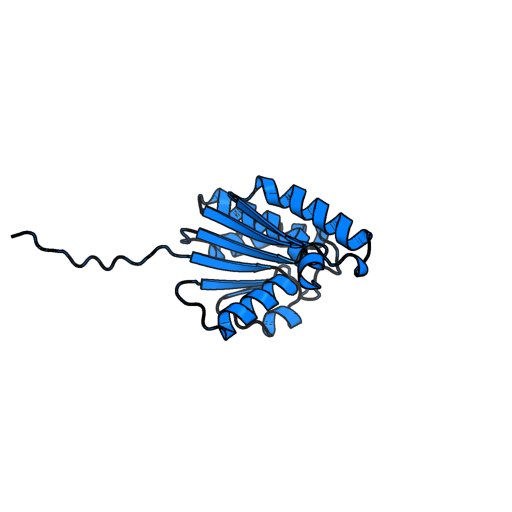R A O 1
ATOM 972 N N . LYS A 1 139 ? 11.042 3.130 -16.381 1.00 94.38 139 LYS A N 1
ATOM 973 C CA . LYS A 1 139 ? 10.205 1.931 -16.234 1.00 94.38 139 LYS A CA 1
ATOM 974 C C . LYS A 1 139 ? 9.416 1.960 -14.922 1.00 94.38 139 LYS A C 1
ATOM 976 O O . LYS A 1 139 ? 8.227 1.655 -14.931 1.00 94.38 139 LYS A O 1
ATOM 981 N N . ARG A 1 140 ? 10.066 2.340 -13.817 1.00 94.88 140 ARG A N 1
ATOM 982 C CA . ARG A 1 140 ? 9.447 2.400 -12.488 1.00 94.88 140 ARG A CA 1
ATOM 983 C C . ARG A 1 140 ? 8.386 3.496 -12.434 1.00 94.88 140 ARG A C 1
ATOM 985 O O . ARG A 1 140 ? 7.285 3.252 -11.949 1.00 94.88 140 ARG A O 1
ATOM 992 N N . MET A 1 141 ? 8.680 4.652 -13.031 1.00 96.69 141 MET A N 1
ATOM 993 C CA . MET A 1 141 ? 7.716 5.746 -13.172 1.00 96.69 141 MET A CA 1
ATOM 994 C C . MET A 1 141 ? 6.484 5.324 -13.983 1.00 96.69 141 MET A C 1
ATOM 996 O O . MET A 1 141 ? 5.361 5.526 -13.541 1.00 96.69 141 MET A O 1
ATOM 1000 N N . LYS A 1 142 ? 6.666 4.647 -15.125 1.00 96.62 142 LYS A N 1
ATOM 1001 C CA . LYS A 1 142 ? 5.540 4.156 -15.937 1.00 96.62 142 LYS A CA 1
ATOM 1002 C C . LYS A 1 142 ? 4.634 3.195 -15.162 1.00 96.62 142 LYS A C 1
ATOM 1004 O O . LYS A 1 142 ? 3.416 3.297 -15.256 1.00 96.62 142 LYS A O 1
ATOM 1009 N N . ILE A 1 143 ? 5.226 2.280 -14.392 1.00 97.12 143 ILE A N 1
ATOM 1010 C CA . ILE A 1 143 ? 4.477 1.368 -13.516 1.00 97.12 143 ILE A CA 1
ATOM 1011 C C . I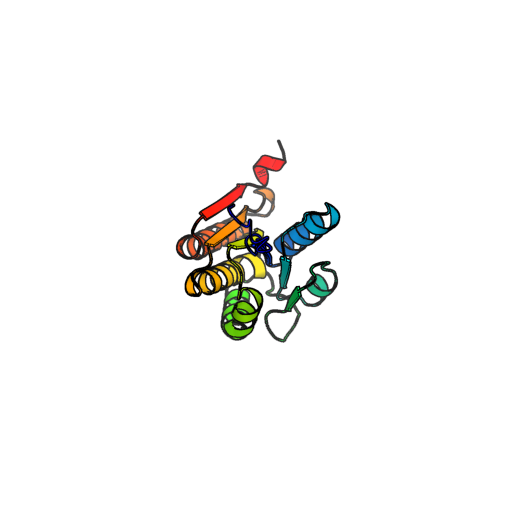LE A 1 143 ? 3.699 2.161 -12.457 1.00 97.12 143 ILE A C 1
ATOM 1013 O O . ILE A 1 143 ? 2.547 1.841 -12.170 1.00 97.12 143 ILE A O 1
ATOM 1017 N N . ALA A 1 144 ? 4.307 3.208 -11.892 1.00 97.56 144 ALA A N 1
ATOM 1018 C CA . ALA A 1 144 ? 3.654 4.058 -10.908 1.00 97.56 144 ALA A CA 1
ATOM 1019 C C . ALA A 1 144 ? 2.421 4.769 -11.479 1.00 97.56 144 ALA A C 1
ATOM 1021 O O . ALA A 1 144 ? 1.364 4.707 -10.856 1.00 97.56 144 ALA A O 1
ATOM 1022 N N . GLU A 1 145 ? 2.529 5.377 -12.665 1.00 97.69 145 GLU A N 1
ATOM 1023 C CA . GLU A 1 145 ? 1.391 6.028 -13.334 1.00 97.69 145 GLU A CA 1
ATOM 1024 C C . GLU A 1 145 ? 0.253 5.038 -13.605 1.00 97.69 145 GLU A C 1
ATOM 1026 O O . GLU A 1 145 ? -0.891 5.307 -13.257 1.00 97.69 145 GLU A O 1
ATOM 1031 N N . GLN A 1 146 ? 0.568 3.845 -14.120 1.00 97.31 146 GLN A N 1
ATOM 1032 C CA . GLN A 1 146 ? -0.435 2.800 -14.362 1.00 97.31 146 GLN A CA 1
ATOM 1033 C C . GLN A 1 146 ? -1.145 2.362 -13.076 1.00 97.31 146 GLN A C 1
ATOM 1035 O O . GLN A 1 146 ? -2.355 2.143 -13.065 1.00 97.31 146 GLN A O 1
ATOM 1040 N N . GLY A 1 147 ? -0.404 2.238 -11.972 1.00 97.62 147 GLY A N 1
ATOM 1041 C CA . GLY A 1 147 ? -1.002 1.934 -10.677 1.00 97.62 147 GLY A CA 1
ATOM 1042 C C . GLY A 1 147 ? -1.892 3.057 -10.155 1.00 97.62 147 GLY A C 1
ATOM 1043 O O . GLY A 1 147 ? -2.908 2.774 -9.532 1.00 97.62 147 GLY A O 1
ATOM 1044 N N . LEU A 1 148 ? -1.533 4.319 -10.401 1.00 98.06 148 LEU A N 1
ATOM 1045 C CA . LEU A 1 148 ? -2.344 5.474 -10.006 1.00 98.06 148 LEU A CA 1
ATOM 1046 C C . LEU A 1 148 ? -3.636 5.555 -10.814 1.00 98.06 148 LEU A C 1
ATOM 1048 O O . LEU A 1 148 ? -4.694 5.759 -10.227 1.00 98.06 148 LEU A O 1
ATOM 1052 N N . GLU A 1 149 ? -3.562 5.332 -12.127 1.00 98.19 149 GLU A N 1
ATOM 1053 C CA . GLU A 1 149 ? -4.736 5.220 -12.999 1.00 98.19 149 GLU A CA 1
ATOM 1054 C C . GLU A 1 149 ? -5.673 4.100 -12.534 1.00 98.19 149 GLU A C 1
ATOM 1056 O O . GLU A 1 149 ? -6.890 4.270 -12.538 1.00 98.19 149 GLU A O 1
ATOM 1061 N N . ALA A 1 150 ? -5.113 2.973 -12.085 1.00 98.00 150 ALA A N 1
ATOM 1062 C CA . ALA A 1 150 ? -5.890 1.870 -11.532 1.00 98.00 150 ALA A CA 1
ATOM 1063 C C . ALA A 1 150 ? -6.448 2.165 -10.130 1.00 98.00 150 ALA A C 1
ATOM 1065 O O . ALA A 1 150 ? -7.518 1.673 -9.806 1.00 98.00 150 ALA A O 1
ATOM 1066 N N . LEU A 1 151 ? -5.744 2.931 -9.291 1.00 98.50 151 LEU A N 1
ATOM 1067 C CA . LEU A 1 151 ? -6.137 3.222 -7.907 1.00 98.50 151 LEU A CA 1
ATOM 1068 C C . LEU A 1 151 ? -7.190 4.330 -7.808 1.00 98.50 151 LEU A C 1
ATOM 1070 O O . LEU A 1 151 ? -8.109 4.228 -6.998 1.00 98.50 151 LEU A O 1
ATOM 1074 N N . ALA A 1 152 ? -7.063 5.384 -8.619 1.00 98.44 152 ALA A N 1
ATOM 1075 C CA . ALA A 1 152 ? -7.895 6.585 -8.537 1.00 98.44 152 ALA A CA 1
ATOM 1076 C C . ALA A 1 152 ? -9.417 6.317 -8.572 1.00 98.44 152 ALA A C 1
ATOM 1078 O O . ALA A 1 152 ? -10.132 6.947 -7.796 1.00 98.44 152 ALA A O 1
ATOM 1079 N N . PRO A 1 153 ? -9.947 5.372 -9.378 1.00 98.38 153 PRO A N 1
ATOM 1080 C CA . PRO A 1 153 ? -11.377 5.060 -9.387 1.00 98.38 153 PRO A CA 1
ATOM 1081 C C . PRO A 1 153 ? -11.884 4.376 -8.111 1.00 98.38 153 PRO A C 1
ATOM 1083 O O . PRO A 1 153 ? -13.095 4.269 -7.923 1.00 98.38 153 PRO A O 1
ATOM 1086 N N . HIS A 1 154 ? -10.995 3.870 -7.256 1.00 98.31 154 HIS A N 1
ATOM 1087 C CA . HIS A 1 154 ? -11.344 3.056 -6.089 1.00 98.31 154 HIS A CA 1
ATOM 1088 C C . HIS A 1 154 ? -11.158 3.785 -4.756 1.00 98.31 154 HIS A C 1
ATOM 1090 O O . HIS A 1 154 ? -11.339 3.178 -3.707 1.00 98.31 154 HIS A O 1
ATOM 1096 N N . VAL A 1 155 ? -10.844 5.080 -4.782 1.00 98.44 155 VAL A N 1
ATOM 1097 C CA . VAL A 1 155 ? -10.660 5.905 -3.583 1.00 98.44 155 VAL A CA 1
ATOM 1098 C C . VAL A 1 155 ? -11.557 7.135 -3.636 1.00 98.44 155 VAL A C 1
ATOM 1100 O O . VAL A 1 155 ? -11.883 7.630 -4.713 1.00 98.44 155 VAL A O 1
ATOM 1103 N N . ASP A 1 156 ? -11.938 7.648 -2.471 1.00 98.56 156 ASP A N 1
ATOM 1104 C CA . ASP A 1 156 ? -12.662 8.916 -2.354 1.00 98.56 156 ASP A CA 1
ATOM 1105 C C . ASP A 1 156 ? -11.705 10.110 -2.461 1.00 98.56 156 ASP A C 1
ATOM 1107 O O . ASP A 1 156 ? -12.078 11.182 -2.934 1.00 98.56 156 ASP A O 1
ATOM 1111 N N . SER A 1 157 ? -10.447 9.921 -2.049 1.00 98.31 157 SER A N 1
ATOM 1112 C CA . SER A 1 157 ? -9.380 10.907 -2.206 1.00 98.31 157 SER A CA 1
ATOM 1113 C C . SER A 1 157 ? -8.033 10.233 -2.456 1.00 98.31 157 SER A C 1
ATOM 1115 O O . SER A 1 157 ? -7.701 9.218 -1.838 1.00 98.31 157 SER A O 1
ATOM 1117 N N . LEU A 1 158 ? -7.246 10.819 -3.359 1.00 98.31 158 LEU A N 1
ATOM 1118 C CA . LEU A 1 158 ? -5.912 10.357 -3.724 1.00 98.31 158 LEU A CA 1
ATOM 1119 C C . LEU A 1 158 ? -4.901 11.485 -3.510 1.00 98.31 158 LEU A C 1
ATOM 1121 O O . LEU A 1 158 ? -4.915 12.492 -4.216 1.00 98.31 158 LEU A O 1
ATOM 1125 N N . ILE A 1 159 ? -3.996 11.288 -2.557 1.00 98.12 159 ILE A N 1
ATOM 1126 C CA . ILE A 1 159 ? -2.864 12.167 -2.279 1.00 98.12 159 ILE A CA 1
ATOM 1127 C C . ILE A 1 159 ? -1.622 11.527 -2.890 1.00 98.12 159 ILE A C 1
ATOM 1129 O O . ILE A 1 159 ? -1.217 10.429 -2.504 1.00 98.12 159 ILE A O 1
ATOM 1133 N N . VAL A 1 160 ? -1.014 12.226 -3.847 1.00 97.56 160 VAL A N 1
ATOM 1134 C CA . VAL A 1 160 ? 0.193 11.771 -4.541 1.00 97.56 160 VAL A CA 1
ATOM 1135 C C . VAL A 1 160 ? 1.371 12.639 -4.127 1.00 97.56 160 VAL A C 1
ATOM 1137 O O . VAL A 1 160 ? 1.380 13.843 -4.369 1.00 97.56 160 VAL A O 1
ATOM 1140 N N . ILE A 1 161 ? 2.377 12.010 -3.531 1.00 96.44 161 ILE A N 1
ATOM 1141 C CA . ILE A 1 161 ? 3.626 12.647 -3.120 1.00 96.44 161 ILE A CA 1
ATOM 1142 C C . ILE A 1 161 ? 4.687 12.341 -4.177 1.00 96.44 161 ILE A C 1
ATOM 1144 O O . ILE A 1 161 ? 4.929 11.183 -4.517 1.00 96.44 161 ILE A O 1
ATOM 1148 N N . LEU A 1 162 ? 5.318 13.380 -4.715 1.00 94.56 162 LEU A N 1
ATOM 1149 C CA . LEU A 1 162 ? 6.425 13.241 -5.658 1.00 94.56 162 LEU A CA 1
ATOM 1150 C C . LEU A 1 162 ? 7.726 13.139 -4.862 1.00 94.56 162 LEU A C 1
ATOM 1152 O O . LEU A 1 162 ? 8.120 14.125 -4.245 1.00 94.56 162 LEU A O 1
ATOM 1156 N N . ASN A 1 163 ? 8.393 11.982 -4.869 1.00 92.31 163 ASN A N 1
ATOM 1157 C CA . ASN A 1 163 ? 9.627 11.808 -4.095 1.00 92.31 163 ASN A CA 1
ATOM 1158 C C . ASN A 1 163 ? 10.721 12.815 -4.482 1.00 92.31 163 ASN A C 1
ATOM 1160 O O . ASN A 1 163 ? 11.421 13.300 -3.603 1.00 92.31 163 ASN A O 1
ATOM 1164 N N . ASP A 1 164 ? 10.805 13.208 -5.757 1.00 88.75 164 ASP A N 1
ATOM 1165 C CA . ASP A 1 164 ? 11.759 14.226 -6.228 1.00 88.75 164 ASP A CA 1
ATOM 1166 C C . ASP A 1 164 ? 11.606 15.579 -5.505 1.00 88.75 164 ASP A C 1
ATOM 1168 O O . ASP A 1 164 ? 12.550 16.355 -5.429 1.00 88.75 164 ASP A O 1
ATOM 1172 N N . LYS A 1 165 ? 10.426 15.872 -4.941 1.00 84.44 165 LYS A N 1
ATOM 1173 C CA . LYS A 1 165 ? 10.178 17.091 -4.157 1.00 84.44 165 LYS A CA 1
ATOM 1174 C C . LYS A 1 165 ? 10.653 17.017 -2.709 1.00 84.44 165 LYS A C 1
ATOM 1176 O O . LYS A 1 165 ? 10.523 18.001 -1.995 1.00 84.44 165 LYS A O 1
ATOM 1181 N N . LEU A 1 166 ? 11.185 15.875 -2.283 1.00 78.12 166 LEU A N 1
ATOM 1182 C CA . LEU A 1 166 ? 11.784 15.683 -0.962 1.00 78.12 166 LEU A CA 1
ATOM 1183 C C . LEU A 1 166 ? 13.312 15.858 -0.981 1.00 78.12 166 LEU A C 1
ATOM 1185 O O . LEU A 1 166 ? 13.929 15.810 0.078 1.00 78.12 166 LEU A O 1
ATOM 1189 N N . GLU A 1 167 ? 13.918 16.016 -2.164 1.00 65.69 167 GLU A N 1
ATOM 1190 C CA . GLU A 1 167 ? 15.354 16.302 -2.319 1.00 65.69 167 GLU A CA 1
ATOM 1191 C C . GLU A 1 167 ? 15.681 17.807 -2.290 1.00 65.69 167 GLU A C 1
ATOM 1193 O O . GLU A 1 167 ? 16.857 18.168 -2.226 1.00 65.69 167 GLU A O 1
ATOM 1198 N N . GLU A 1 168 ? 14.657 18.666 -2.347 1.00 48.16 168 GLU A N 1
ATOM 1199 C CA . GLU A 1 168 ? 14.750 20.129 -2.187 1.00 48.16 168 GLU A CA 1
ATOM 1200 C C . GLU A 1 168 ? 14.738 20.523 -0.699 1.00 48.16 168 GLU A C 1
ATOM 1202 O O . GLU A 1 168 ? 15.559 21.393 -0.322 1.00 48.16 168 GLU A O 1
#

Secondary structure (DSSP, 8-state):
-------------EEEEEEHHHHHHHHHHHHHTT--SEEEEEEESBHHHHHT---SEEEE-SSS-B--TT-HHHHHHHHHHTHHHHHHHHTT-SEEEEEEETTSSHHHHHHHHHHHHHHHTT-EEEEEEEEPPGGG-HHHHHHHHHHHHHHGGG-SEEEEEEGGGG--

pLDDT: mean 92.95, std 11.63, range [44.19, 98.75]

Sequence (168 aa):
MFEIVDSQVTGPVIKVIGVGGAGGNAVNHMIEQTVQGVEFIAVNTDAQVLSRNKAGNQIQLGTSGLGAGAKPEEARAVAIADRDRIEEAVAGAHMVFITAGMGGGTGTGAAPVIAEVARSLGILTVAVVTKPFTFEGSKRMKIAEQGLEALAPHVDSLIVILNDKLEE

Radius of gyration: 16.57 Å; chains: 1; bounding box: 49×39×51 Å

Foldseek 3Di:
DDPPPPPVPLDFAEEEEQKEQQRLVVLQVCVVVVPDRYQYEYEFCAQVSQVPGPGPHYHHFDDPNHGQQQALQSLQVSLVVCLVVLLVVLPRGQAYEYEYEALGHTRLNNLLSSLQSCVVVVHQYEYAYEADAPVVDPNSNVRRVVSCVSNVVSHPYYHYHYVNVVVD